Protein AF-A0A653ULP9-F1 (afdb_monomer_lite)

Secondary structure (DSSP, 8-state):
----PPPPHHHHHHHHHHHHHHHHHHHHHHSSSSGGGSS----------TT----S----EEEEE-TTSS-EEEEETTEEEETTS-EEEEEEEEEEETTSBSSSS-BHHHHHT--TT-EEEEEEEEEEES--TBTTBPEEEEEEEEETTEEEEEEEESSSPSSTT--GGGB---EEEE-

Structure (mmCIF, N/CA/C/O backbone):
data_AF-A0A653ULP9-F1
#
_entry.id   AF-A0A653ULP9-F1
#
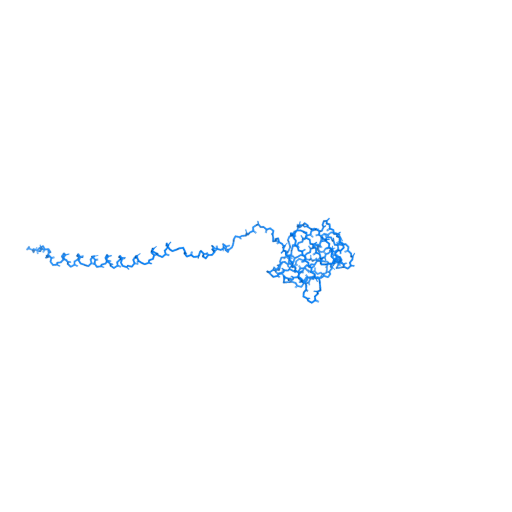loop_
_atom_site.group_PDB
_atom_site.id
_atom_site.type_symbol
_atom_site.label_atom_id
_atom_site.label_alt_id
_atom_site.label_comp_id
_atom_site.label_asym_id
_atom_site.label_entity_id
_atom_site.label_seq_id
_atom_site.pdbx_PDB_ins_code
_atom_site.Cartn_x
_atom_site.Cartn_y
_atom_site.Cartn_z
_atom_site.occupancy
_atom_site.B_iso_or_equiv
_atom_site.auth_seq_id
_atom_site.auth_comp_id
_atom_site.auth_asym_id
_atom_site.auth_atom_id
_atom_site.pdbx_PDB_model_num
ATOM 1 N N . MET A 1 1 ? -88.758 -21.251 -51.839 1.00 41.69 1 MET A N 1
ATOM 2 C CA . MET A 1 1 ? -88.409 -20.021 -51.097 1.00 41.69 1 MET A CA 1
ATOM 3 C C . MET A 1 1 ? -88.393 -20.390 -49.624 1.00 41.69 1 MET A C 1
ATOM 5 O O . MET A 1 1 ? -89.455 -20.632 -49.070 1.00 41.69 1 MET A O 1
ATOM 9 N N . SER A 1 2 ? -87.210 -20.593 -49.042 1.00 45.59 2 SER A N 1
ATOM 10 C CA . SER A 1 2 ? -87.073 -21.124 -47.677 1.00 45.59 2 SER A CA 1
ATOM 11 C C . SER A 1 2 ? -87.009 -19.993 -46.656 1.00 45.59 2 SER A C 1
ATOM 13 O O . SER A 1 2 ? -86.272 -19.029 -46.839 1.00 45.59 2 SER A O 1
ATOM 15 N N . ALA A 1 3 ? -87.810 -20.129 -45.602 1.00 46.94 3 ALA A N 1
ATOM 16 C CA . ALA A 1 3 ? -87.903 -19.217 -44.474 1.00 46.94 3 ALA A CA 1
ATOM 17 C C . ALA A 1 3 ? -86.695 -19.359 -43.532 1.00 46.94 3 ALA A C 1
ATOM 19 O O . ALA A 1 3 ? -86.334 -20.476 -43.163 1.00 46.94 3 ALA A O 1
ATOM 20 N N . THR A 1 4 ? -86.127 -18.239 -43.082 1.00 49.78 4 THR A N 1
ATOM 21 C CA . THR A 1 4 ? -85.216 -18.206 -41.928 1.00 49.78 4 THR A CA 1
ATOM 22 C C . THR A 1 4 ? -86.029 -17.783 -40.708 1.00 49.78 4 THR A C 1
ATOM 24 O O . THR A 1 4 ? -86.509 -16.654 -40.634 1.00 49.78 4 THR A O 1
ATOM 27 N N . ALA A 1 5 ? -86.247 -18.720 -39.785 1.00 55.47 5 ALA A N 1
ATOM 28 C CA . ALA A 1 5 ? -86.997 -18.509 -38.551 1.00 55.47 5 ALA A CA 1
ATOM 29 C C . ALA A 1 5 ? -86.279 -17.522 -37.602 1.00 55.47 5 ALA A C 1
ATOM 31 O O . ALA A 1 5 ? -85.046 -17.497 -37.578 1.00 55.47 5 ALA A O 1
ATOM 32 N N . PRO A 1 6 ? -87.013 -16.739 -36.787 1.00 56.94 6 PRO A N 1
ATOM 33 C CA . PRO A 1 6 ? -86.397 -15.908 -35.760 1.00 56.94 6 PRO A CA 1
ATOM 34 C C . PRO A 1 6 ? -85.758 -16.792 -34.671 1.00 56.94 6 PRO A C 1
ATOM 36 O O . PRO A 1 6 ? -86.314 -17.840 -34.323 1.00 56.94 6 PRO A O 1
ATOM 39 N N . PRO A 1 7 ? -84.597 -16.402 -34.116 1.00 53.19 7 PRO A N 1
ATOM 40 C CA . PRO A 1 7 ? -83.929 -17.183 -33.084 1.00 53.19 7 PRO A CA 1
ATOM 41 C C . PRO A 1 7 ? -84.808 -17.280 -31.831 1.00 53.19 7 PRO A C 1
ATOM 43 O O . PRO A 1 7 ? -85.327 -16.287 -31.324 1.00 53.19 7 PRO A O 1
ATOM 46 N N . SER A 1 8 ? -84.992 -18.505 -31.334 1.00 54.75 8 SER A N 1
ATOM 47 C CA . SER A 1 8 ? -85.816 -18.771 -30.152 1.00 54.75 8 SER A CA 1
ATOM 48 C C . SER A 1 8 ? -85.236 -18.104 -28.895 1.00 54.75 8 SER A C 1
ATOM 50 O O . SER A 1 8 ? -84.021 -18.099 -28.692 1.00 54.75 8 SER A O 1
ATOM 52 N N . LEU A 1 9 ? -86.108 -17.611 -28.006 1.00 51.56 9 LEU A N 1
ATOM 53 C CA . LEU A 1 9 ? -85.757 -16.939 -26.741 1.00 51.56 9 LEU A CA 1
ATOM 54 C C . LEU A 1 9 ? -84.773 -17.750 -25.867 1.00 51.56 9 LEU A C 1
ATOM 56 O O . LEU A 1 9 ? -83.949 -17.185 -25.153 1.00 51.56 9 LEU A O 1
ATOM 60 N N . LYS A 1 10 ? -84.806 -19.087 -25.975 1.00 50.78 10 LYS A N 1
ATOM 61 C CA . LYS A 1 10 ? -83.897 -20.009 -25.273 1.00 50.78 10 LYS A CA 1
ATOM 62 C C . LYS A 1 10 ? -82.426 -19.814 -25.664 1.00 50.78 10 LYS A C 1
ATOM 64 O O . LYS A 1 10 ? -81.545 -20.019 -24.836 1.00 50.78 10 LYS A O 1
ATOM 69 N N . TRP A 1 11 ? -82.163 -19.394 -26.901 1.00 50.62 11 TRP A N 1
ATOM 70 C CA . TRP A 1 11 ? -80.810 -19.169 -27.416 1.00 50.62 11 TRP A CA 1
ATOM 71 C C . TRP A 1 11 ? -80.186 -17.887 -26.846 1.00 50.62 11 TRP A C 1
ATOM 73 O O . TRP A 1 11 ? -79.008 -17.864 -26.507 1.00 50.62 11 TRP A O 1
ATOM 83 N N . ILE A 1 12 ? -80.998 -16.845 -26.653 1.00 52.88 12 ILE A N 1
ATOM 84 C CA . ILE A 1 12 ? -80.557 -15.558 -26.095 1.00 52.88 12 ILE A CA 1
ATOM 85 C C . ILE A 1 12 ? -80.228 -15.702 -24.602 1.00 52.88 12 ILE A C 1
ATOM 87 O O . ILE A 1 12 ? -79.219 -15.176 -24.136 1.00 52.88 12 ILE A O 1
ATOM 91 N N . VAL A 1 13 ? -81.024 -16.483 -23.863 1.00 53.41 13 VAL A N 1
ATOM 92 C CA . VAL A 1 13 ? -80.756 -16.786 -22.446 1.00 53.41 13 VAL A CA 1
ATOM 9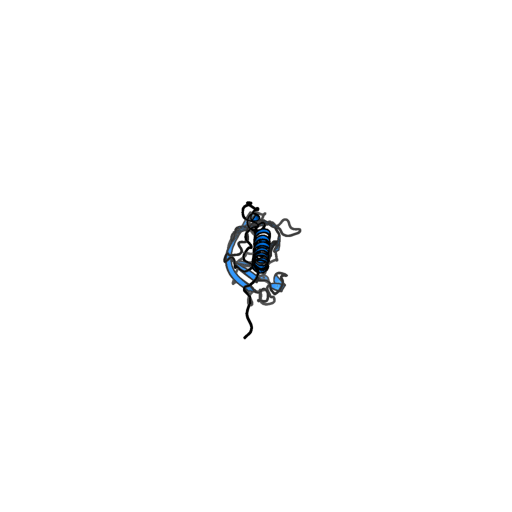3 C C . VAL A 1 13 ? -79.469 -17.606 -22.283 1.00 53.41 13 VAL A C 1
ATOM 95 O O . VAL A 1 13 ? -78.688 -17.330 -21.376 1.00 53.41 13 VAL A O 1
ATOM 98 N N . ALA A 1 14 ? -79.203 -18.563 -23.180 1.00 54.88 14 ALA A N 1
ATOM 99 C CA . ALA A 1 14 ? -77.990 -19.383 -23.134 1.00 54.88 14 ALA A CA 1
ATOM 100 C C . ALA A 1 14 ? -76.706 -18.571 -23.399 1.00 54.88 14 ALA A C 1
ATOM 102 O O . ALA A 1 14 ? -75.710 -18.750 -22.698 1.00 54.88 14 ALA A O 1
ATOM 103 N N . VAL A 1 15 ? -76.736 -17.639 -24.360 1.00 58.22 15 VAL A N 1
ATOM 104 C CA . VAL A 1 15 ? -75.598 -16.745 -24.644 1.00 58.22 15 VAL A CA 1
ATOM 105 C C . VAL A 1 15 ? -75.396 -15.726 -23.513 1.00 58.22 15 VAL A C 1
ATOM 107 O O . VAL A 1 15 ? -74.260 -15.472 -23.114 1.00 58.22 15 VAL A O 1
ATOM 110 N N . GLY A 1 16 ? -76.484 -15.202 -22.935 1.00 53.59 16 GLY A N 1
ATOM 111 C CA . GLY A 1 16 ? -76.427 -14.286 -21.791 1.00 53.59 16 GLY A CA 1
ATOM 112 C C . GLY A 1 16 ? -75.841 -14.925 -20.528 1.00 53.59 16 GLY A C 1
ATOM 113 O O . GLY A 1 16 ? -74.989 -14.319 -19.878 1.00 53.59 16 GLY A O 1
ATOM 114 N N . LEU A 1 17 ? -76.224 -16.170 -20.210 1.00 56.22 17 LEU A N 1
ATOM 115 C CA . LEU A 1 17 ? -75.660 -16.900 -19.067 1.00 56.22 17 LEU A CA 1
ATOM 116 C C . LEU A 1 17 ? -74.175 -17.235 -19.263 1.00 56.22 17 LEU A C 1
ATOM 118 O O . LEU A 1 17 ? -73.407 -17.147 -18.307 1.00 56.22 17 LEU A O 1
ATOM 122 N N . GLY A 1 18 ? -73.761 -17.583 -20.486 1.00 52.88 18 GLY A N 1
ATOM 123 C CA . GLY A 1 18 ? -72.356 -17.866 -20.796 1.00 52.88 18 GLY A CA 1
ATOM 124 C C . GLY A 1 18 ? -71.453 -16.641 -20.625 1.00 52.88 18 GLY A C 1
ATOM 125 O O . GLY A 1 18 ? -70.389 -16.738 -20.014 1.00 52.88 18 GLY A O 1
ATOM 126 N N . ALA A 1 19 ? -71.901 -15.473 -21.094 1.00 56.84 19 ALA A N 1
ATOM 127 C CA . ALA A 1 19 ? -71.162 -14.220 -20.943 1.00 56.84 19 ALA A CA 1
ATOM 128 C C . ALA A 1 19 ? -71.103 -13.744 -19.479 1.00 56.84 19 ALA A C 1
ATOM 130 O O . ALA A 1 19 ? -70.056 -13.286 -19.023 1.00 56.84 19 ALA A O 1
ATOM 131 N N . PHE A 1 20 ? -72.191 -13.904 -18.717 1.00 55.34 20 PHE A N 1
ATOM 132 C CA . PHE A 1 20 ? -72.232 -13.530 -17.300 1.00 55.34 20 PHE A CA 1
ATOM 133 C C . PHE A 1 20 ? -71.365 -14.451 -16.425 1.00 55.34 20 PHE A C 1
ATOM 135 O O . PHE A 1 20 ? -70.680 -13.976 -15.521 1.00 55.34 20 PHE A O 1
ATOM 142 N N . ALA A 1 21 ? -71.322 -15.754 -16.726 1.00 58.12 21 ALA A N 1
ATOM 143 C CA . ALA A 1 21 ? -70.448 -16.702 -16.036 1.00 58.12 21 ALA A CA 1
ATOM 144 C C . ALA A 1 21 ? -68.959 -16.399 -16.279 1.00 58.12 21 ALA A C 1
ATOM 146 O O . ALA A 1 21 ? -68.175 -16.430 -15.335 1.00 58.12 21 ALA A O 1
ATOM 147 N N . LEU A 1 22 ? -68.573 -16.037 -17.509 1.00 58.03 22 LEU A N 1
ATOM 148 C CA . LEU A 1 22 ? -67.207 -15.601 -17.833 1.00 58.03 22 LEU A CA 1
ATOM 149 C C . LEU A 1 22 ? -66.830 -14.280 -17.143 1.00 58.03 22 LEU A C 1
ATOM 151 O O . LEU A 1 22 ? -65.699 -14.138 -16.685 1.00 58.03 22 LEU A O 1
ATOM 155 N N . PHE A 1 23 ? -67.772 -13.341 -17.012 1.00 56.47 23 PHE A N 1
ATOM 156 C CA . PHE A 1 23 ? -67.539 -12.076 -16.308 1.00 56.47 23 PHE A CA 1
ATOM 157 C C . PHE A 1 23 ? -67.396 -12.270 -14.789 1.00 56.47 23 PHE A C 1
ATOM 159 O O . PHE A 1 23 ? -66.489 -11.704 -14.184 1.00 56.47 23 PHE A O 1
ATOM 166 N N . MET A 1 24 ? -68.219 -13.130 -14.175 1.00 55.78 24 MET A N 1
ATOM 167 C CA . MET A 1 24 ? -68.079 -13.493 -12.756 1.00 55.78 24 MET A CA 1
ATOM 168 C C . MET A 1 24 ? -66.795 -14.294 -12.488 1.00 55.78 24 MET A C 1
ATOM 170 O O . MET A 1 24 ? -66.176 -14.106 -11.442 1.00 55.78 24 MET A O 1
ATOM 174 N N . LEU A 1 25 ? -66.340 -15.124 -13.437 1.00 53.66 25 LEU A N 1
ATOM 175 C CA . LEU A 1 25 ? -65.034 -15.791 -13.348 1.00 53.66 25 LEU A CA 1
ATOM 176 C C . LEU A 1 25 ? -63.874 -14.784 -13.452 1.00 53.66 25 LEU A C 1
ATOM 178 O O . LEU A 1 25 ? -62.878 -14.927 -12.751 1.00 53.66 25 LEU A O 1
ATOM 182 N N . GLY A 1 26 ? -64.015 -13.747 -14.285 1.00 50.59 26 GLY A N 1
ATOM 183 C CA . GLY A 1 26 ? -63.063 -12.636 -14.370 1.00 50.59 26 GLY A CA 1
ATOM 184 C C . GLY A 1 26 ? -63.012 -11.798 -13.089 1.00 50.59 26 GLY A C 1
ATOM 185 O O . GLY A 1 26 ? -61.927 -11.454 -12.634 1.00 50.59 26 GLY A O 1
ATOM 186 N N . ALA A 1 27 ? -64.156 -11.531 -12.456 1.00 53.06 27 ALA A N 1
ATOM 187 C CA . ALA A 1 27 ? -64.218 -10.765 -11.209 1.00 53.06 27 ALA A CA 1
ATOM 188 C C . ALA A 1 27 ? -63.622 -11.528 -10.008 1.00 53.06 27 ALA A C 1
ATOM 190 O O . ALA A 1 27 ? -62.912 -10.940 -9.198 1.00 53.06 27 ALA A O 1
ATOM 191 N N . LEU A 1 28 ? -63.815 -12.850 -9.927 1.00 51.72 28 LEU A N 1
ATOM 192 C CA . LEU A 1 28 ? -63.277 -13.683 -8.837 1.00 51.72 28 LEU A CA 1
ATOM 193 C C . LEU A 1 28 ? -61.763 -13.952 -8.919 1.00 51.72 28 LEU A C 1
ATOM 195 O O . LEU A 1 28 ? -61.177 -14.398 -7.935 1.00 51.72 28 LEU A O 1
ATOM 199 N N . VAL A 1 29 ? -61.115 -13.673 -10.055 1.00 51.47 29 VAL A N 1
ATOM 200 C CA . VAL A 1 29 ? -59.657 -13.846 -10.229 1.00 51.47 29 VAL A CA 1
ATOM 201 C C . VAL A 1 29 ? -58.897 -12.514 -10.111 1.00 51.47 29 VAL A C 1
ATOM 203 O O . VAL A 1 29 ? -57.682 -12.517 -9.923 1.00 51.47 29 VAL A O 1
ATOM 206 N N . VAL A 1 30 ? -59.592 -11.370 -10.148 1.00 50.69 30 VAL A N 1
ATOM 207 C CA . VAL A 1 30 ? -58.965 -10.032 -10.114 1.00 50.69 30 VAL A CA 1
ATOM 208 C C . VAL A 1 30 ? -58.841 -9.450 -8.691 1.00 50.69 30 VAL A C 1
ATOM 210 O O . VAL A 1 30 ? -58.040 -8.542 -8.478 1.00 50.69 30 VAL A O 1
ATOM 213 N N . GLU A 1 31 ? -59.507 -10.017 -7.678 1.00 47.06 31 GLU A N 1
ATOM 214 C CA . GLU A 1 31 ? -59.479 -9.489 -6.299 1.00 47.06 31 GLU A CA 1
ATOM 215 C C . GLU A 1 31 ? -58.993 -10.484 -5.223 1.00 47.06 31 GLU A C 1
ATOM 217 O O . GLU A 1 31 ? -59.655 -10.706 -4.211 1.00 47.06 31 GLU A O 1
ATOM 222 N N . PRO A 1 32 ? -57.774 -11.033 -5.366 1.00 45.97 32 PRO A N 1
ATOM 223 C CA . PRO A 1 32 ? -56.916 -11.138 -4.182 1.00 45.97 32 PRO A CA 1
ATOM 224 C C . PRO A 1 32 ? -55.541 -10.480 -4.361 1.00 45.97 32 PRO A C 1
ATOM 226 O O . PRO A 1 32 ? -54.725 -10.520 -3.443 1.00 45.97 32 PRO A O 1
ATOM 229 N N . VAL A 1 33 ? -55.259 -9.852 -5.511 1.00 48.09 33 VAL A N 1
ATOM 230 C CA . VAL A 1 33 ? -53.928 -9.271 -5.783 1.00 48.09 33 VAL A CA 1
ATOM 231 C C . VAL A 1 33 ? -53.838 -7.780 -5.436 1.00 48.09 33 VAL A C 1
ATOM 233 O O . VAL A 1 33 ? -52.764 -7.320 -5.060 1.00 48.09 33 VAL A O 1
ATOM 236 N N . VAL A 1 34 ? -54.939 -7.021 -5.465 1.00 48.03 34 VAL A N 1
ATOM 237 C CA . VAL A 1 34 ? -54.879 -5.565 -5.206 1.00 48.03 34 VAL A CA 1
ATOM 238 C C . VAL A 1 34 ? -54.955 -5.222 -3.711 1.00 48.03 34 VAL A C 1
ATOM 240 O O . VAL A 1 34 ? -54.276 -4.304 -3.262 1.00 48.03 34 VAL A O 1
ATOM 243 N N . HIS A 1 35 ? -55.676 -5.999 -2.893 1.00 37.84 35 HIS A N 1
ATOM 244 C CA . HIS A 1 35 ? -55.755 -5.731 -1.447 1.00 37.84 35 HIS A CA 1
ATOM 245 C C . HIS A 1 35 ? -54.523 -6.166 -0.637 1.00 37.84 35 HIS A C 1
ATOM 247 O O . HIS A 1 35 ? -54.416 -5.797 0.527 1.00 37.84 35 HIS A O 1
ATOM 253 N N . ARG A 1 36 ? -53.550 -6.859 -1.247 1.00 46.84 36 ARG A N 1
ATOM 254 C CA . ARG A 1 36 ? -52.241 -7.132 -0.623 1.00 46.84 36 ARG A CA 1
ATOM 255 C C . ARG A 1 36 ? -51.196 -6.031 -0.836 1.00 46.84 36 ARG A C 1
ATOM 257 O O . ARG A 1 36 ? -50.083 -6.163 -0.346 1.00 46.84 36 ARG A O 1
ATOM 264 N N . LEU A 1 37 ? -51.537 -4.955 -1.549 1.00 46.47 37 LEU A N 1
ATOM 265 C CA . LEU A 1 37 ? -50.652 -3.799 -1.752 1.00 46.47 37 LEU A CA 1
ATOM 266 C C . LEU A 1 37 ? -50.883 -2.670 -0.730 1.00 46.47 37 LEU A C 1
ATOM 268 O O . LEU A 1 37 ? -50.239 -1.631 -0.824 1.00 46.47 37 LEU A O 1
ATOM 272 N N . ILE A 1 38 ? -51.802 -2.851 0.229 1.00 51.59 38 ILE A N 1
ATOM 273 C CA . ILE A 1 38 ? -52.122 -1.860 1.277 1.00 51.59 38 ILE A CA 1
ATOM 274 C C . ILE A 1 38 ? -52.062 -2.520 2.669 1.00 51.59 38 ILE A C 1
ATOM 276 O O . ILE A 1 38 ? -52.819 -2.204 3.579 1.00 51.59 38 ILE A O 1
ATOM 280 N N . GLU A 1 39 ? -51.143 -3.462 2.851 1.00 46.53 39 GLU A N 1
ATOM 281 C CA . GLU A 1 39 ? -50.510 -3.657 4.155 1.00 46.53 39 GLU A CA 1
ATOM 282 C C . GLU A 1 39 ? -49.137 -2.981 4.063 1.00 46.53 39 GLU A C 1
ATOM 284 O O . GLU A 1 39 ? -48.489 -3.108 3.019 1.00 46.53 39 GLU A O 1
ATOM 289 N N . PRO A 1 40 ? -48.667 -2.252 5.092 1.00 52.75 40 PRO A N 1
ATOM 290 C CA . PRO A 1 40 ? -47.274 -1.844 5.167 1.00 52.75 40 PRO A CA 1
ATOM 291 C C . PRO A 1 40 ? -46.459 -3.112 5.424 1.00 52.75 40 PRO A C 1
ATOM 293 O O . PRO A 1 40 ? -46.120 -3.444 6.557 1.00 52.75 40 PRO A O 1
ATOM 296 N N . ALA A 1 41 ? -46.221 -3.876 4.360 1.00 47.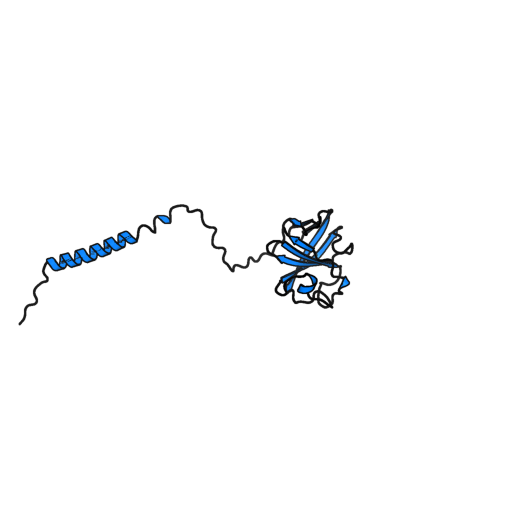06 41 ALA A N 1
ATOM 297 C CA . ALA A 1 41 ? -45.152 -4.844 4.341 1.00 47.06 41 ALA A CA 1
ATOM 298 C C . ALA A 1 41 ? -43.878 -4.045 4.604 1.00 47.06 41 ALA A C 1
ATOM 300 O O . ALA A 1 41 ? -43.619 -3.077 3.889 1.00 47.06 41 ALA A O 1
ATOM 301 N N . ASP A 1 42 ? -43.148 -4.418 5.656 1.00 55.25 42 ASP A N 1
ATOM 302 C CA . ASP A 1 42 ? -41.756 -4.028 5.858 1.00 55.25 42 ASP A CA 1
ATOM 303 C C . ASP A 1 42 ? -41.076 -3.980 4.493 1.00 55.25 42 ASP A C 1
ATOM 305 O O . ASP A 1 42 ? -40.913 -5.028 3.861 1.00 55.25 42 ASP A O 1
ATOM 309 N N . ASP A 1 43 ? -40.766 -2.772 4.012 1.00 48.22 43 ASP A N 1
ATOM 310 C CA . ASP A 1 43 ? -40.122 -2.585 2.719 1.00 48.22 43 ASP A CA 1
ATOM 311 C C . ASP A 1 43 ? -38.883 -3.490 2.708 1.00 48.22 43 ASP A C 1
ATOM 313 O O . ASP A 1 43 ? -37.945 -3.252 3.484 1.00 48.22 43 ASP A O 1
ATOM 317 N N . PRO A 1 44 ? -38.814 -4.538 1.862 1.00 55.09 44 PRO A N 1
ATOM 318 C CA . PRO A 1 44 ? -37.529 -5.142 1.603 1.00 55.09 44 PRO A CA 1
ATOM 319 C C . PRO A 1 44 ? -36.704 -4.023 0.982 1.00 55.09 44 PRO A C 1
ATOM 321 O O . PRO A 1 44 ? -37.102 -3.454 -0.037 1.00 55.09 44 PRO A O 1
ATOM 324 N N . ALA A 1 45 ? -35.604 -3.668 1.655 1.00 60.56 45 ALA A N 1
ATOM 325 C CA . ALA A 1 45 ? -34.713 -2.590 1.250 1.00 60.56 45 ALA A CA 1
ATOM 326 C C . ALA A 1 45 ? -34.595 -2.557 -0.283 1.00 60.56 45 ALA A C 1
ATOM 328 O O . ALA A 1 45 ? -34.382 -3.623 -0.879 1.00 60.56 45 ALA A O 1
ATOM 329 N N . PRO A 1 46 ? -34.763 -1.381 -0.919 1.00 59.41 46 PRO A N 1
ATOM 330 C CA . PRO A 1 46 ? -34.873 -1.282 -2.367 1.00 59.41 46 PRO A CA 1
ATOM 331 C C . PRO A 1 46 ? -33.741 -2.079 -3.016 1.00 59.41 46 PRO A C 1
ATOM 333 O O . PRO A 1 46 ? -32.608 -1.999 -2.520 1.00 59.41 46 PRO A O 1
ATOM 336 N N . PRO A 1 47 ? -34.009 -2.860 -4.082 1.00 51.44 47 PRO A N 1
ATOM 337 C CA . PRO A 1 47 ? -32.971 -3.614 -4.760 1.00 51.44 47 PRO A CA 1
ATOM 338 C C . PRO A 1 47 ? -31.879 -2.622 -5.139 1.00 51.44 47 PRO A C 1
ATOM 340 O O . PRO A 1 47 ? -32.083 -1.751 -5.988 1.00 51.44 47 PRO A O 1
ATOM 343 N N . ARG A 1 48 ? -30.736 -2.705 -4.440 1.00 56.78 48 ARG A N 1
ATOM 344 C CA . ARG A 1 48 ? -29.578 -1.879 -4.764 1.00 56.78 48 ARG A CA 1
ATOM 345 C C . ARG A 1 48 ? -29.318 -2.137 -6.240 1.00 56.78 48 ARG A C 1
ATOM 347 O O . ARG A 1 48 ? -29.165 -3.308 -6.594 1.00 56.78 48 ARG A O 1
ATOM 354 N N . PRO A 1 49 ? -29.305 -1.112 -7.103 1.00 51.66 49 PRO A N 1
ATOM 355 C CA . PRO A 1 49 ? -28.973 -1.313 -8.499 1.00 51.66 49 PRO A CA 1
ATOM 356 C C . PRO A 1 49 ? -27.616 -2.013 -8.555 1.00 51.66 49 PRO A C 1
ATOM 358 O O . PRO A 1 49 ? -26.587 -1.420 -8.227 1.00 51.66 49 PRO A O 1
ATOM 361 N N . SER A 1 50 ? -27.615 -3.293 -8.926 1.00 56.25 50 SER A N 1
ATOM 362 C CA . SER A 1 50 ? -26.406 -4.031 -9.257 1.00 56.25 50 SER A CA 1
ATOM 363 C C . SER A 1 50 ? -25.838 -3.368 -10.505 1.00 56.25 50 SER A C 1
ATOM 365 O O . SER A 1 50 ? -26.287 -3.643 -11.616 1.00 56.25 50 SER A O 1
ATOM 367 N N . GLY A 1 51 ? -24.935 -2.410 -10.307 1.00 55.16 51 GLY A N 1
ATOM 368 C CA . GLY A 1 51 ? -24.347 -1.631 -11.393 1.00 55.16 51 GLY A CA 1
ATOM 369 C C . GLY A 1 51 ? -24.413 -0.114 -11.243 1.00 55.16 51 GLY A C 1
ATOM 370 O O . GLY A 1 51 ? -23.933 0.575 -12.139 1.00 55.16 51 GLY A O 1
ATOM 371 N N . ARG A 1 52 ? -24.925 0.446 -10.137 1.00 37.56 52 ARG A N 1
ATOM 372 C CA . ARG A 1 52 ? -24.594 1.845 -9.832 1.00 37.56 52 ARG A CA 1
ATOM 373 C C . ARG A 1 52 ? -23.210 1.853 -9.197 1.00 37.56 52 ARG A C 1
ATOM 375 O O . ARG A 1 52 ? -23.054 1.446 -8.052 1.00 37.56 52 ARG A O 1
ATOM 382 N N . VAL A 1 53 ? -22.210 2.267 -9.972 1.00 42.03 53 VAL A N 1
ATOM 383 C CA . VAL A 1 53 ? -20.915 2.671 -9.424 1.00 42.03 53 VAL A CA 1
ATOM 384 C C . VAL A 1 53 ? -21.225 3.776 -8.419 1.00 42.03 53 VAL A C 1
ATOM 386 O O . VAL A 1 53 ? -21.648 4.866 -8.809 1.00 42.03 53 VAL A O 1
ATOM 389 N N . GLU A 1 54 ? -21.101 3.481 -7.127 1.00 35.81 54 GLU A N 1
ATOM 390 C CA . GLU A 1 54 ? -20.912 4.540 -6.147 1.00 35.81 54 GLU A CA 1
ATOM 391 C C . GLU A 1 54 ? -19.602 5.214 -6.539 1.00 35.81 54 GLU A C 1
ATOM 393 O O . GLU A 1 54 ? -18.519 4.669 -6.348 1.00 35.81 54 GLU A O 1
ATOM 398 N N . VAL A 1 55 ? -19.709 6.371 -7.193 1.00 41.34 55 VAL A N 1
ATOM 399 C CA . VAL A 1 55 ? -18.580 7.282 -7.337 1.00 41.34 55 VAL A CA 1
ATOM 400 C C . VAL A 1 55 ? -18.391 7.909 -5.965 1.00 41.34 55 VAL A C 1
ATOM 402 O O . VAL A 1 55 ? -18.923 8.969 -5.648 1.00 41.34 55 VAL A O 1
ATOM 405 N N . GLY A 1 56 ? -17.698 7.161 -5.129 1.00 41.09 56 GLY A N 1
ATOM 406 C CA . GLY A 1 56 ? -17.106 7.583 -3.883 1.00 41.09 56 GLY A CA 1
ATOM 407 C C . GLY A 1 56 ? -15.811 6.805 -3.784 1.00 41.09 56 GLY A C 1
ATOM 408 O O . GLY A 1 56 ? -15.788 5.607 -4.078 1.00 41.09 56 GLY A O 1
ATOM 409 N N . ASP A 1 57 ? -14.726 7.488 -3.432 1.00 46.94 57 ASP A N 1
ATOM 410 C CA . ASP A 1 57 ? -13.495 6.814 -3.037 1.00 46.94 57 ASP A CA 1
ATOM 411 C C . ASP A 1 57 ? -13.881 5.698 -2.063 1.00 46.94 57 ASP A C 1
ATOM 413 O O . ASP A 1 57 ? -14.720 5.922 -1.188 1.00 46.94 57 ASP A O 1
ATOM 417 N N . ALA A 1 58 ? -13.349 4.485 -2.220 1.00 54.66 58 ALA A N 1
ATOM 418 C CA . ALA A 1 58 ? -13.541 3.457 -1.208 1.00 54.66 58 ALA A CA 1
ATOM 419 C C . ALA A 1 58 ? -12.887 3.979 0.077 1.00 54.66 58 ALA A C 1
ATOM 421 O O . ALA A 1 58 ? -11.683 3.837 0.280 1.00 54.66 58 ALA A O 1
ATOM 422 N N . VAL A 1 59 ? -13.662 4.678 0.910 1.00 63.00 59 VAL A N 1
ATOM 423 C CA . VAL A 1 59 ? -13.141 5.327 2.104 1.00 63.00 59 VAL A CA 1
ATOM 424 C C . VAL A 1 59 ? -12.877 4.213 3.098 1.00 63.00 59 VAL A C 1
ATOM 426 O O . VAL A 1 59 ? -13.783 3.736 3.785 1.00 63.00 59 VAL A O 1
ATOM 429 N N . LEU A 1 60 ? -11.624 3.762 3.147 1.00 80.12 60 LEU A N 1
ATOM 430 C CA . LEU A 1 60 ? -11.159 2.918 4.231 1.00 80.12 60 LEU A CA 1
ATOM 431 C C . LEU A 1 60 ? -11.415 3.678 5.532 1.00 80.12 60 LEU A C 1
ATOM 433 O O . LEU A 1 60 ? -10.908 4.774 5.761 1.00 80.12 60 LEU A O 1
ATOM 437 N N . ALA A 1 61 ? -12.274 3.102 6.358 1.00 86.62 61 ALA A N 1
ATOM 438 C CA . ALA A 1 61 ? -12.612 3.626 7.663 1.00 86.62 61 ALA A CA 1
ATOM 439 C C . ALA A 1 61 ? -12.781 2.461 8.633 1.00 86.62 61 ALA A C 1
ATOM 441 O O . ALA A 1 61 ? -13.267 1.386 8.255 1.00 86.62 61 ALA A O 1
ATOM 442 N N . GLY A 1 62 ? -12.362 2.673 9.875 1.00 89.75 62 GLY A N 1
ATOM 443 C CA . GLY A 1 62 ? -12.496 1.704 10.956 1.00 89.75 62 GLY A CA 1
ATOM 444 C C . GLY A 1 62 ? -11.165 1.167 11.471 1.00 89.75 62 GLY A C 1
ATOM 445 O O . GLY A 1 62 ? -10.086 1.643 11.118 1.00 89.75 62 GLY A O 1
ATOM 446 N N . ARG A 1 63 ? -11.279 0.178 12.352 1.00 91.50 63 ARG A N 1
ATOM 447 C CA . ARG A 1 63 ? -10.168 -0.476 13.037 1.00 91.50 63 ARG A CA 1
ATOM 448 C C . ARG A 1 63 ? -9.862 -1.799 12.345 1.00 91.50 63 ARG A C 1
ATOM 450 O O . ARG A 1 63 ? -10.787 -2.555 12.074 1.00 91.50 63 ARG A O 1
ATOM 457 N N . TYR A 1 64 ? -8.588 -2.062 12.083 1.00 93.00 64 TYR A N 1
ATOM 458 C CA . TYR A 1 64 ? -8.115 -3.270 11.416 1.00 93.00 64 TYR A CA 1
ATOM 459 C C . TYR A 1 64 ? -6.882 -3.817 12.130 1.00 93.00 64 TYR A C 1
ATOM 461 O O . TYR A 1 64 ? -6.004 -3.054 12.532 1.00 93.00 64 TYR A O 1
ATOM 469 N N . ALA A 1 65 ? -6.793 -5.129 12.280 1.00 92.19 65 ALA A N 1
ATOM 470 C CA . ALA A 1 65 ? -5.691 -5.807 12.946 1.00 92.19 65 ALA A CA 1
ATOM 471 C C . ALA A 1 65 ? -5.022 -6.812 12.008 1.00 92.19 65 ALA A C 1
ATOM 473 O O . ALA A 1 65 ? -5.649 -7.352 11.097 1.00 92.19 65 ALA A O 1
ATOM 474 N N . THR A 1 66 ? -3.742 -7.076 12.252 1.00 90.31 66 THR A N 1
ATOM 475 C CA . THR A 1 66 ? -3.026 -8.163 11.582 1.00 90.31 66 THR A CA 1
ATOM 476 C C . THR A 1 66 ? -3.144 -9.439 12.406 1.00 90.31 66 THR A C 1
ATOM 478 O O . THR A 1 66 ? -2.894 -9.435 13.614 1.00 90.31 66 THR A O 1
ATOM 481 N N . ALA A 1 67 ? -3.497 -10.550 11.757 1.00 86.12 67 ALA A N 1
ATOM 482 C CA . ALA A 1 67 ? -3.621 -11.844 12.418 1.00 86.12 67 ALA A CA 1
ATOM 483 C C . ALA A 1 67 ? -2.309 -12.244 13.120 1.00 86.12 67 ALA A C 1
ATOM 485 O O . ALA A 1 67 ? -1.230 -12.181 12.534 1.00 86.12 67 ALA A O 1
ATOM 486 N N . GLY A 1 68 ? -2.398 -12.648 14.392 1.00 80.94 68 GLY A N 1
ATOM 487 C CA . GLY A 1 68 ? -1.232 -13.065 15.181 1.00 80.94 68 GLY A CA 1
ATOM 488 C C . GLY A 1 68 ? -0.285 -11.931 15.601 1.00 80.94 68 GLY A C 1
ATOM 489 O O . GLY A 1 68 ? 0.782 -12.213 16.141 1.00 80.94 68 GLY A O 1
ATOM 490 N N . SER A 1 69 ? -0.658 -10.665 15.387 1.00 82.88 69 SER A N 1
ATOM 491 C CA . SER A 1 69 ? 0.110 -9.485 15.793 1.00 82.88 69 SER A CA 1
ATOM 492 C C . SER A 1 69 ? -0.692 -8.605 16.752 1.00 82.88 69 SER A C 1
ATOM 494 O O . SER A 1 69 ? -1.920 -8.582 16.727 1.00 82.88 69 SER A O 1
ATOM 496 N N . THR A 1 70 ? 0.004 -7.840 17.595 1.00 84.69 70 THR A N 1
ATOM 497 C CA . THR A 1 70 ? -0.604 -6.764 18.396 1.00 84.69 70 THR A CA 1
ATOM 498 C C . THR A 1 70 ? -0.747 -5.460 17.607 1.00 84.69 70 THR A C 1
ATOM 500 O O . THR A 1 70 ? -1.274 -4.477 18.132 1.00 84.69 70 THR A O 1
ATOM 503 N N . LEU A 1 71 ? -0.285 -5.433 16.350 1.00 88.50 71 LEU A N 1
ATOM 504 C CA . LEU A 1 71 ? -0.428 -4.288 15.465 1.00 88.50 71 LEU A CA 1
ATOM 505 C C . LEU A 1 71 ? -1.900 -4.072 15.119 1.00 88.50 71 LEU A C 1
ATOM 507 O O . LEU A 1 71 ? -2.542 -4.908 14.481 1.00 88.50 71 LEU A O 1
ATOM 511 N N . VAL A 1 72 ? -2.399 -2.902 15.503 1.00 91.88 72 VAL A N 1
ATOM 512 C CA . VAL A 1 72 ? -3.729 -2.440 15.132 1.00 91.88 72 VAL A CA 1
ATOM 513 C C . VAL A 1 72 ? -3.620 -1.092 14.449 1.00 91.88 72 VAL A C 1
ATOM 515 O O . VAL A 1 72 ? -2.926 -0.200 14.938 1.00 91.88 72 VAL A O 1
ATOM 518 N N . VAL A 1 73 ? -4.322 -0.970 13.331 1.00 92.94 73 VAL A N 1
ATOM 519 C CA . VAL A 1 73 ? -4.375 0.201 12.470 1.00 92.94 73 VAL A CA 1
ATOM 520 C C . VAL A 1 73 ? -5.797 0.749 12.495 1.00 92.94 73 VAL A C 1
ATOM 522 O O . VAL A 1 73 ? -6.757 0.045 12.193 1.00 92.94 73 VAL A O 1
ATOM 525 N N . GLN A 1 74 ? -5.943 2.011 12.866 1.00 94.38 74 GLN A N 1
ATOM 526 C CA . GLN A 1 74 ? -7.182 2.759 12.731 1.00 94.38 74 GLN A CA 1
ATOM 527 C C . GLN A 1 74 ? -7.065 3.649 11.496 1.00 94.38 74 GLN A C 1
ATOM 529 O O . GLN A 1 74 ? -6.091 4.385 11.358 1.00 94.38 74 GLN A O 1
ATOM 534 N N . ILE A 1 75 ? -8.051 3.584 10.605 1.00 92.31 75 ILE A N 1
ATOM 535 C CA . ILE A 1 75 ? -8.109 4.422 9.407 1.00 92.31 75 ILE A CA 1
ATOM 536 C C . ILE A 1 75 ? -9.344 5.311 9.464 1.00 92.31 75 ILE A C 1
ATOM 538 O O . ILE A 1 75 ? -10.435 4.871 9.842 1.00 92.31 75 ILE A O 1
ATOM 542 N N . GLU A 1 76 ? -9.153 6.561 9.063 1.00 90.94 76 GLU A N 1
ATOM 543 C CA . GLU A 1 76 ? -10.203 7.538 8.814 1.00 90.94 76 GLU A CA 1
ATOM 544 C C . GLU A 1 76 ? -9.884 8.277 7.506 1.00 90.94 76 GLU A C 1
ATOM 546 O O . GLU A 1 76 ? -9.203 9.307 7.477 1.00 90.94 76 GLU A O 1
ATOM 551 N N . GLY A 1 77 ? -10.312 7.686 6.386 1.00 87.88 77 GLY A N 1
ATOM 552 C CA . GLY A 1 77 ? -10.018 8.194 5.051 1.00 87.88 77 GLY A CA 1
ATOM 553 C C . GLY A 1 77 ? -8.516 8.220 4.770 1.00 87.88 77 GLY A C 1
ATOM 554 O O . GLY A 1 77 ? -7.894 7.179 4.586 1.00 87.88 77 GLY A O 1
ATOM 555 N N . GLY A 1 78 ? -7.931 9.417 4.699 1.00 90.12 78 GLY A N 1
ATOM 556 C CA . GLY A 1 78 ? -6.492 9.585 4.478 1.00 90.12 78 GLY A CA 1
ATOM 557 C C . GLY A 1 78 ? -5.629 9.531 5.730 1.00 90.12 78 GLY A C 1
ATOM 558 O O . GLY A 1 78 ? -4.405 9.461 5.599 1.00 90.12 78 GLY A O 1
ATOM 559 N N . ALA A 1 79 ? -6.233 9.563 6.916 1.00 93.50 79 ALA A N 1
ATOM 560 C CA . ALA A 1 79 ? -5.518 9.445 8.175 1.00 93.50 79 ALA A CA 1
ATOM 561 C C . ALA A 1 79 ? -5.417 7.978 8.606 1.00 93.50 79 ALA A C 1
ATOM 563 O O . ALA A 1 79 ? -6.385 7.221 8.530 1.00 93.50 79 ALA A O 1
ATOM 564 N N . LEU A 1 80 ? -4.241 7.606 9.091 1.00 94.12 80 LEU A N 1
ATOM 565 C CA . LEU A 1 80 ? -3.926 6.308 9.659 1.00 94.12 80 LEU A CA 1
ATOM 566 C C . LEU A 1 80 ? -3.277 6.527 11.024 1.00 94.12 80 LEU A C 1
ATOM 568 O O . LEU A 1 80 ? -2.362 7.339 11.153 1.00 94.12 80 LEU A O 1
ATOM 572 N N . SER A 1 81 ? -3.713 5.790 12.037 1.00 93.75 81 SER A N 1
ATOM 573 C CA . SER A 1 81 ? -3.032 5.716 13.328 1.00 93.75 81 SER A CA 1
ATOM 574 C C . SER A 1 81 ? -2.785 4.271 13.736 1.00 93.75 81 SER A C 1
ATOM 576 O O . SER A 1 81 ? -3.556 3.364 13.424 1.00 93.75 81 SER A O 1
ATOM 578 N N . ILE A 1 82 ? -1.662 4.046 14.404 1.00 91.44 82 ILE A N 1
ATOM 579 C CA . ILE A 1 82 ? -1.203 2.738 14.854 1.00 91.44 82 ILE A CA 1
ATOM 580 C C . ILE A 1 82 ? -1.343 2.678 16.373 1.00 91.44 82 ILE A C 1
ATOM 582 O O . ILE A 1 82 ? -1.136 3.670 17.070 1.00 91.44 82 ILE A O 1
ATOM 586 N N . GLY A 1 83 ? -1.678 1.505 16.913 1.00 82.00 83 GLY A N 1
ATOM 587 C CA . GLY A 1 83 ? -1.903 1.304 18.350 1.00 82.00 83 GLY A CA 1
ATOM 588 C C . GLY A 1 83 ? -0.736 1.684 19.279 1.00 82.00 83 GLY A C 1
ATOM 589 O O . GLY A 1 83 ? -0.947 1.787 20.481 1.00 82.00 83 GLY A O 1
ATOM 590 N N . ASN A 1 84 ? 0.470 1.914 18.751 1.00 79.62 84 ASN A N 1
ATOM 591 C CA . ASN A 1 84 ? 1.639 2.402 19.492 1.00 79.62 84 ASN A CA 1
ATOM 592 C C . ASN A 1 84 ? 1.773 3.941 19.510 1.00 79.62 84 ASN A C 1
ATOM 594 O O . ASN A 1 84 ? 2.775 4.445 20.011 1.00 79.62 84 ASN A O 1
ATOM 598 N N . GLY A 1 85 ? 0.801 4.673 18.958 1.00 83.56 85 GLY A N 1
ATOM 599 C CA . GLY A 1 85 ? 0.790 6.136 18.892 1.00 83.56 85 GLY A CA 1
ATOM 600 C C . GLY A 1 85 ? 1.296 6.729 17.574 1.00 83.56 85 GLY A C 1
ATOM 601 O O . GLY A 1 85 ? 1.146 7.931 17.380 1.00 83.56 85 GLY A O 1
ATOM 602 N N . GLY A 1 86 ? 1.841 5.923 16.656 1.00 92.00 86 GLY A N 1
ATOM 603 C CA . GLY A 1 86 ? 2.284 6.417 15.352 1.00 92.00 86 GLY A CA 1
ATOM 604 C C . GLY A 1 86 ? 1.113 6.876 14.477 1.00 92.00 86 GLY A C 1
ATOM 605 O O . GLY A 1 86 ? 0.061 6.234 14.462 1.00 92.00 86 GLY A O 1
ATOM 606 N N . THR A 1 87 ? 1.284 7.963 13.728 1.00 95.00 87 THR A N 1
ATOM 607 C CA . THR A 1 87 ? 0.261 8.511 12.829 1.00 95.00 87 THR A CA 1
ATOM 608 C C . THR A 1 87 ? 0.810 8.812 11.442 1.00 95.00 87 THR A C 1
ATOM 610 O O . THR A 1 87 ? 2.000 9.053 11.248 1.00 95.00 87 THR A O 1
ATOM 613 N N . LEU A 1 88 ? -0.066 8.775 10.445 1.00 95.69 88 LEU A N 1
ATOM 614 C CA . LEU A 1 88 ? 0.262 9.056 9.058 1.00 95.69 88 LEU A CA 1
ATOM 615 C C . LEU A 1 88 ? -0.934 9.693 8.359 1.00 95.69 88 LEU A C 1
ATOM 617 O O . LEU A 1 88 ? -2.078 9.292 8.565 1.00 95.69 88 LEU A O 1
ATOM 621 N N . LYS A 1 89 ? -0.669 10.677 7.502 1.00 96.56 89 LYS A N 1
ATOM 622 C CA . LYS A 1 89 ? -1.647 11.254 6.575 1.00 96.56 89 LYS A CA 1
ATOM 623 C C . LYS A 1 89 ? -1.238 10.959 5.145 1.00 96.56 89 LYS A C 1
ATOM 625 O O . LYS A 1 89 ? -0.059 11.013 4.797 1.00 96.56 89 LYS A O 1
ATOM 630 N N . SER A 1 90 ? -2.224 10.645 4.318 1.00 96.19 90 SER A N 1
ATOM 631 C CA . SER A 1 90 ? -2.014 10.296 2.923 1.00 96.19 90 SER A CA 1
ATOM 632 C C . SER A 1 90 ? -3.118 10.803 2.010 1.00 96.19 90 SER A C 1
ATOM 634 O O . SER A 1 90 ? -4.291 10.859 2.387 1.00 96.19 90 SER A O 1
ATOM 636 N N . GLU A 1 91 ? -2.740 11.090 0.773 1.00 95.44 91 GLU A N 1
ATOM 637 C CA . GLU A 1 91 ? -3.630 11.541 -0.293 1.00 95.44 91 GLU A CA 1
ATOM 638 C C . GLU A 1 91 ? -3.649 10.520 -1.440 1.00 95.44 91 GLU A C 1
ATOM 640 O O . GLU A 1 91 ? -2.612 9.905 -1.722 1.00 95.44 91 GLU A O 1
ATOM 645 N N . PRO A 1 92 ? -4.796 10.320 -2.116 1.00 94.44 92 PRO A N 1
ATOM 646 C CA . PRO A 1 92 ? -4.862 9.480 -3.308 1.00 94.44 92 PRO A CA 1
ATOM 647 C C . PRO A 1 92 ? -3.880 9.951 -4.388 1.00 94.44 92 PRO A C 1
ATOM 649 O O . PRO A 1 92 ? -3.720 11.150 -4.612 1.00 94.44 92 PRO A O 1
ATOM 652 N N . HIS A 1 93 ? -3.232 9.012 -5.080 1.00 95.81 93 HIS A N 1
ATOM 653 C CA . HIS A 1 93 ? -2.352 9.318 -6.215 1.00 95.81 93 HIS A CA 1
ATOM 654 C C . HIS A 1 93 ? -2.848 8.678 -7.509 1.00 95.81 93 HIS A C 1
ATOM 656 O O . HIS A 1 93 ? -3.066 9.374 -8.497 1.00 95.81 93 HIS A O 1
ATOM 662 N N . ARG A 1 94 ? -3.026 7.351 -7.526 1.00 95.88 94 ARG A N 1
ATOM 663 C CA . ARG A 1 94 ? -3.565 6.621 -8.687 1.00 95.88 94 ARG A CA 1
ATOM 664 C C . ARG A 1 94 ? -4.025 5.215 -8.317 1.00 95.88 94 ARG A C 1
ATOM 666 O O . ARG A 1 94 ? -3.576 4.662 -7.318 1.00 95.88 94 ARG A O 1
ATOM 673 N N . LEU A 1 95 ? -4.812 4.608 -9.199 1.00 96.12 95 LEU A N 1
ATOM 674 C CA . LEU A 1 95 ? -5.123 3.180 -9.184 1.00 96.12 95 LEU A CA 1
ATOM 675 C C . LEU A 1 95 ? -4.303 2.464 -10.263 1.00 96.12 95 LEU A C 1
ATOM 677 O O . LEU A 1 95 ? -4.181 2.968 -11.381 1.00 96.12 95 LEU A O 1
ATOM 681 N N . VAL A 1 96 ? -3.748 1.299 -9.942 1.00 96.81 96 VAL A N 1
ATOM 682 C CA . VAL A 1 96 ? -3.021 0.438 -10.889 1.00 96.81 96 VAL A CA 1
ATOM 683 C C . VAL A 1 96 ? -3.478 -1.017 -10.753 1.00 96.81 96 VAL A C 1
ATOM 685 O O . VAL A 1 96 ? -3.858 -1.426 -9.659 1.00 96.81 96 VAL A O 1
ATOM 688 N N . PRO A 1 97 ? -3.475 -1.819 -11.827 1.00 97.31 97 PRO A N 1
ATOM 689 C CA . PRO A 1 97 ? -3.660 -3.263 -11.720 1.00 97.31 97 PRO A CA 1
ATOM 690 C C . PRO A 1 97 ? -2.452 -3.920 -11.031 1.00 97.31 97 PRO A C 1
ATOM 692 O O . PRO A 1 97 ? -1.327 -3.416 -11.106 1.00 97.31 97 PRO A O 1
ATOM 695 N N . ALA A 1 98 ? -2.679 -5.042 -10.348 1.00 97.50 98 ALA A N 1
ATOM 696 C CA . ALA A 1 98 ? -1.644 -5.722 -9.569 1.00 97.50 98 ALA A CA 1
ATOM 697 C C . ALA A 1 98 ? -0.559 -6.399 -10.432 1.00 97.50 98 ALA A C 1
ATOM 699 O O . ALA A 1 98 ? 0.524 -6.702 -9.933 1.00 97.50 98 ALA A O 1
ATOM 700 N N . ASP A 1 99 ? -0.803 -6.597 -11.727 1.00 98.06 99 ASP A N 1
ATOM 701 C CA . ASP A 1 99 ? 0.192 -7.084 -12.688 1.00 98.06 99 ASP A CA 1
ATOM 702 C C . ASP A 1 99 ? 1.223 -6.017 -13.113 1.00 98.06 99 ASP A C 1
ATOM 704 O O . ASP A 1 99 ? 2.230 -6.340 -13.750 1.00 98.06 99 ASP A O 1
ATOM 708 N N . GLN A 1 100 ? 1.036 -4.749 -12.725 1.00 98.38 100 GLN A N 1
ATOM 709 C CA . GLN A 1 100 ? 2.052 -3.718 -12.916 1.00 98.38 100 GLN A CA 1
ATOM 710 C C . GLN A 1 100 ? 3.245 -3.900 -11.976 1.00 98.38 100 GLN A C 1
ATOM 712 O O . GLN A 1 100 ? 3.147 -4.403 -10.856 1.00 98.38 100 GLN A O 1
ATOM 717 N N . ARG A 1 101 ? 4.401 -3.408 -12.434 1.00 98.50 101 ARG A N 1
ATOM 718 C CA . ARG A 1 101 ? 5.641 -3.384 -11.656 1.00 98.50 101 ARG A CA 1
ATOM 719 C C . ARG A 1 101 ? 5.482 -2.562 -10.377 1.00 98.50 101 ARG A C 1
ATOM 721 O O . ARG A 1 101 ? 5.153 -1.378 -10.449 1.00 98.50 101 ARG A O 1
ATOM 728 N N . ALA A 1 102 ? 5.806 -3.171 -9.240 1.00 98.25 102 ALA A N 1
ATOM 729 C CA . ALA A 1 102 ? 5.982 -2.483 -7.962 1.00 98.25 102 ALA A CA 1
ATOM 730 C C . ALA A 1 102 ? 7.428 -1.993 -7.791 1.00 98.25 102 ALA A C 1
ATOM 732 O O . ALA A 1 102 ? 7.661 -0.930 -7.209 1.00 98.25 102 ALA A O 1
ATOM 733 N N . SER A 1 103 ? 8.376 -2.751 -8.346 1.00 98.56 103 SER A N 1
ATOM 734 C CA . SER A 1 103 ? 9.809 -2.471 -8.344 1.00 98.56 103 SER A CA 1
ATOM 735 C C . SER A 1 103 ? 10.473 -2.890 -9.658 1.00 98.56 103 SER A C 1
ATOM 737 O O . SER A 1 103 ? 9.808 -3.305 -10.613 1.00 98.56 103 SER A O 1
ATOM 739 N N . VAL A 1 104 ? 11.800 -2.785 -9.702 1.00 97.88 104 VAL A N 1
ATOM 740 C CA . VAL A 1 104 ? 12.638 -3.291 -10.795 1.00 97.88 104 VAL A CA 1
ATOM 741 C C . VAL A 1 104 ? 12.503 -4.803 -10.991 1.00 97.88 104 VAL A C 1
ATOM 743 O O . VAL A 1 104 ? 12.558 -5.267 -12.130 1.00 97.88 104 VAL A O 1
ATOM 746 N N . SER A 1 105 ? 12.305 -5.577 -9.920 1.00 98.00 105 SER A N 1
ATOM 747 C CA . SER A 1 105 ? 12.301 -7.043 -9.988 1.00 98.00 105 SER A CA 1
ATOM 748 C C . SER A 1 105 ? 10.912 -7.666 -9.867 1.00 98.00 105 SER A C 1
ATOM 750 O O . SER A 1 105 ? 10.693 -8.729 -10.449 1.00 98.00 105 SER A O 1
ATOM 752 N N . THR A 1 106 ? 9.945 -6.997 -9.224 1.00 98.50 106 THR A N 1
ATOM 753 C CA . THR A 1 106 ? 8.647 -7.604 -8.884 1.00 98.50 106 THR A CA 1
ATOM 754 C C . THR A 1 106 ? 7.430 -6.768 -9.298 1.00 98.50 106 THR A C 1
ATOM 756 O O . THR A 1 106 ? 7.506 -5.552 -9.520 1.00 98.50 106 THR A O 1
ATOM 759 N N . ILE A 1 107 ? 6.291 -7.441 -9.447 1.00 98.69 107 ILE A N 1
ATOM 760 C CA . ILE A 1 107 ? 4.968 -6.839 -9.661 1.00 98.69 107 ILE A CA 1
ATOM 761 C C . ILE A 1 107 ? 4.228 -6.696 -8.328 1.00 98.69 107 ILE A C 1
ATOM 763 O O . ILE A 1 107 ? 4.606 -7.310 -7.332 1.00 98.69 107 ILE A O 1
ATOM 767 N N . PHE A 1 108 ? 3.171 -5.884 -8.286 1.00 98.50 108 PHE A N 1
ATOM 768 C CA . PHE A 1 108 ? 2.395 -5.699 -7.055 1.00 98.50 108 PHE A CA 1
ATOM 769 C C . PHE A 1 108 ? 1.733 -6.991 -6.567 1.00 98.50 108 PHE A C 1
ATOM 771 O O . PHE A 1 108 ? 1.695 -7.216 -5.361 1.00 98.50 108 PHE A O 1
ATOM 778 N N . ALA A 1 109 ? 1.250 -7.839 -7.478 1.00 98.38 109 ALA A N 1
ATOM 779 C CA . ALA A 1 109 ? 0.616 -9.113 -7.145 1.00 98.38 109 ALA A CA 1
ATOM 780 C C . ALA A 1 109 ? 1.543 -9.994 -6.298 1.00 98.38 109 ALA A C 1
ATOM 782 O O . ALA A 1 109 ? 1.166 -10.430 -5.212 1.00 98.38 109 ALA A O 1
ATOM 783 N N . ASP A 1 110 ? 2.787 -10.159 -6.749 1.00 98.44 110 ASP A N 1
ATOM 784 C CA . ASP A 1 110 ? 3.793 -10.961 -6.059 1.00 98.44 110 ASP A CA 1
ATOM 785 C C . ASP A 1 110 ? 4.275 -10.266 -4.781 1.00 98.44 110 ASP A C 1
ATOM 787 O O . ASP A 1 110 ? 4.305 -10.879 -3.715 1.00 98.44 110 ASP A O 1
ATOM 791 N N . ALA A 1 111 ? 4.594 -8.967 -4.857 1.00 98.00 111 ALA A N 1
ATOM 792 C CA . ALA A 1 111 ? 5.095 -8.201 -3.715 1.00 98.00 111 ALA A CA 1
ATOM 793 C C . ALA A 1 111 ? 4.113 -8.190 -2.539 1.00 98.00 111 ALA A C 1
ATOM 795 O O . ALA A 1 111 ? 4.527 -8.315 -1.392 1.00 98.00 111 ALA A O 1
ATOM 796 N N . MET A 1 112 ? 2.819 -8.044 -2.828 1.00 97.81 112 MET A N 1
ATOM 797 C CA . MET A 1 112 ? 1.760 -7.934 -1.825 1.00 97.81 112 MET A CA 1
ATOM 798 C C . MET A 1 112 ? 1.062 -9.270 -1.549 1.00 97.81 112 MET A C 1
ATOM 800 O O . MET A 1 112 ? 0.188 -9.319 -0.690 1.00 97.81 112 MET A O 1
ATOM 804 N N . THR A 1 113 ? 1.430 -10.350 -2.250 1.00 96.94 113 THR A N 1
ATOM 805 C CA . THR A 1 113 ? 0.749 -11.657 -2.172 1.00 96.94 113 THR A CA 1
ATOM 806 C C . THR A 1 113 ? -0.764 -11.529 -2.418 1.00 96.94 113 THR A C 1
ATOM 808 O O . THR A 1 113 ? -1.596 -12.057 -1.680 1.00 96.94 113 THR A O 1
ATOM 811 N N . VAL A 1 114 ? -1.137 -10.788 -3.463 1.00 95.62 114 VAL A N 1
ATOM 812 C CA . VAL A 1 114 ? -2.533 -10.576 -3.880 1.00 95.62 114 VAL A CA 1
ATOM 813 C C . VAL A 1 114 ? -2.768 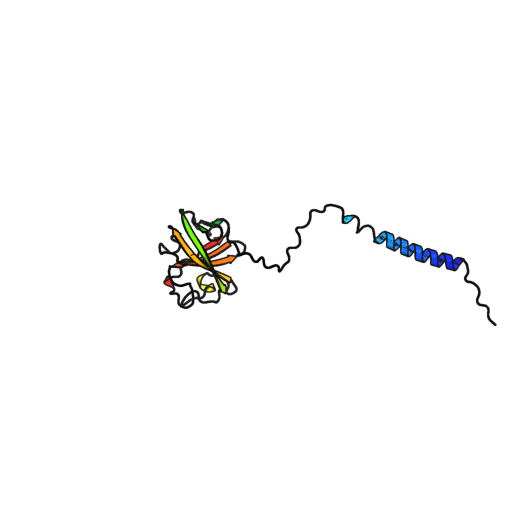-11.129 -5.288 1.00 95.62 114 VAL A C 1
ATOM 815 O O . VAL A 1 114 ? -1.822 -11.263 -6.063 1.00 95.62 114 VAL A O 1
ATOM 818 N N . PRO A 1 115 ? -4.018 -11.449 -5.670 1.00 96.12 115 PRO A N 1
ATOM 819 C CA . PRO A 1 115 ? -4.301 -11.923 -7.021 1.00 96.12 115 PRO A CA 1
ATOM 820 C C . PRO A 1 115 ? -3.928 -10.887 -8.094 1.00 96.12 115 PRO A C 1
ATOM 822 O O . PRO A 1 115 ? -4.133 -9.692 -7.902 1.00 96.12 115 PRO A O 1
ATOM 825 N N . THR A 1 116 ? -3.452 -11.340 -9.256 1.00 95.19 116 THR A N 1
ATOM 826 C CA . THR A 1 116 ? -3.044 -10.460 -10.380 1.00 95.19 116 THR A CA 1
ATOM 827 C C . THR A 1 116 ? -4.157 -9.546 -10.900 1.00 95.19 116 THR A C 1
ATOM 829 O O . THR A 1 116 ? -3.886 -8.442 -11.362 1.00 95.19 116 THR A O 1
ATOM 832 N N . GLN A 1 117 ? -5.415 -9.966 -10.768 1.00 92.38 117 GLN A N 1
ATOM 833 C CA . GLN A 1 117 ? -6.598 -9.181 -11.120 1.00 92.38 117 GLN A CA 1
ATOM 834 C C . GLN A 1 117 ? -6.981 -8.121 -10.074 1.00 92.38 117 GLN A C 1
ATOM 836 O O . GLN A 1 117 ? -7.962 -7.402 -10.269 1.00 92.38 117 GLN A O 1
ATOM 841 N N . ALA A 1 118 ? -6.280 -8.053 -8.939 1.00 94.88 118 ALA A N 1
ATOM 842 C CA . ALA A 1 118 ? -6.552 -7.053 -7.919 1.00 94.88 118 ALA A CA 1
ATOM 843 C C . ALA A 1 118 ? -6.217 -5.645 -8.430 1.00 94.88 118 ALA A C 1
ATOM 845 O O . ALA A 1 118 ? -5.315 -5.442 -9.245 1.00 94.88 118 ALA A O 1
ATOM 846 N N . GLN A 1 119 ? -6.944 -4.661 -7.910 1.00 96.56 119 GLN A N 1
ATOM 847 C CA . GLN A 1 119 ? -6.627 -3.254 -8.094 1.00 96.56 119 GLN A CA 1
ATOM 848 C C . GLN A 1 119 ? -5.860 -2.751 -6.870 1.00 96.56 119 GLN A C 1
ATOM 850 O O . GLN A 1 119 ? -6.239 -3.035 -5.733 1.00 96.56 119 GLN A O 1
ATOM 855 N N . ILE A 1 120 ? -4.791 -2.004 -7.118 1.00 97.50 120 ILE A N 1
ATOM 856 C CA . ILE A 1 120 ? -3.925 -1.409 -6.108 1.00 97.50 120 ILE A CA 1
ATOM 857 C C . ILE A 1 120 ? -4.133 0.102 -6.113 1.00 97.50 120 ILE A C 1
ATOM 859 O O . ILE A 1 120 ? -3.921 0.771 -7.129 1.00 97.50 120 ILE A O 1
ATOM 863 N N . GLU A 1 121 ? -4.514 0.654 -4.971 1.00 96.69 121 GLU A N 1
ATOM 864 C CA . GLU A 1 121 ? -4.529 2.089 -4.728 1.00 96.69 121 GLU A CA 1
ATOM 865 C C . GLU A 1 121 ? -3.158 2.542 -4.237 1.00 96.69 121 GLU A C 1
ATOM 867 O O . GLU A 1 121 ? -2.653 2.080 -3.215 1.00 96.69 121 GLU A O 1
ATOM 872 N N . ILE A 1 122 ? -2.550 3.466 -4.972 1.00 97.69 122 ILE A N 1
ATOM 873 C CA . ILE A 1 122 ? -1.319 4.131 -4.572 1.00 97.69 122 ILE A CA 1
ATOM 874 C C . ILE A 1 122 ? -1.694 5.467 -3.947 1.00 97.69 122 ILE A C 1
ATOM 876 O O . ILE A 1 122 ? -2.360 6.290 -4.582 1.00 97.69 122 ILE A O 1
ATOM 880 N N . ARG A 1 123 ? -1.219 5.699 -2.725 1.00 97.25 123 ARG A N 1
ATOM 881 C CA . ARG A 1 123 ? -1.407 6.945 -1.978 1.00 97.25 123 ARG A CA 1
ATOM 882 C C . ARG A 1 123 ? -0.062 7.563 -1.640 1.00 97.25 123 ARG A C 1
ATOM 884 O O . ARG A 1 123 ? 0.889 6.851 -1.305 1.00 97.25 123 ARG A O 1
ATOM 891 N N . ARG A 1 124 ? 0.021 8.888 -1.710 1.00 97.88 124 ARG A N 1
ATOM 892 C CA . ARG A 1 124 ? 1.193 9.648 -1.275 1.00 97.88 124 ARG A CA 1
ATOM 893 C C . ARG A 1 124 ? 1.077 9.939 0.209 1.00 97.88 124 ARG A C 1
ATOM 895 O O . ARG A 1 124 ? 0.052 10.449 0.644 1.00 97.88 124 ARG A O 1
ATOM 902 N N . VAL A 1 125 ? 2.132 9.681 0.967 1.00 97.56 125 VAL A N 1
ATOM 903 C CA . VAL A 1 125 ? 2.222 10.111 2.364 1.00 97.56 125 VAL A CA 1
ATOM 904 C C . VAL A 1 125 ? 2.586 11.592 2.403 1.00 97.56 125 VAL A C 1
ATOM 906 O O . VAL A 1 125 ? 3.567 12.014 1.786 1.00 97.56 125 VAL A O 1
ATOM 909 N N . THR A 1 126 ? 1.771 12.386 3.091 1.00 97.00 126 THR A N 1
ATOM 910 C CA . THR A 1 126 ? 1.937 13.842 3.222 1.00 97.00 126 THR A CA 1
ATOM 911 C C . THR A 1 126 ? 2.424 14.255 4.605 1.00 97.00 126 THR A C 1
ATOM 913 O O . THR A 1 126 ? 3.080 15.286 4.728 1.00 97.00 126 THR A O 1
ATOM 916 N N . ALA A 1 127 ? 2.165 13.438 5.626 1.00 95.56 127 ALA A N 1
ATOM 917 C CA . ALA A 1 127 ? 2.738 13.582 6.959 1.00 95.56 127 ALA A CA 1
ATOM 918 C C . ALA A 1 127 ? 2.889 12.204 7.613 1.00 95.56 127 ALA A C 1
ATOM 920 O O . ALA A 1 127 ? 2.053 11.328 7.401 1.00 95.56 127 ALA A O 1
ATOM 921 N N . GLU A 1 128 ? 3.932 12.023 8.415 1.00 94.44 128 GLU A N 1
ATOM 922 C CA . GLU A 1 128 ? 4.191 10.797 9.166 1.00 94.44 128 GLU A CA 1
ATOM 923 C C . GLU A 1 128 ? 4.854 11.142 10.499 1.00 94.44 128 GLU A C 1
ATOM 925 O O . GLU A 1 128 ? 5.793 11.937 10.541 1.00 94.44 128 GLU A O 1
ATOM 930 N N . GLU A 1 129 ? 4.392 10.504 11.569 1.00 93.69 129 GLU A N 1
ATOM 931 C CA . GLU A 1 129 ? 4.958 10.584 12.910 1.00 93.69 129 GLU A CA 1
ATOM 932 C C . GLU A 1 129 ? 5.028 9.168 13.499 1.00 93.69 129 GLU A C 1
ATOM 934 O O . GLU A 1 129 ? 4.010 8.503 13.663 1.00 93.69 129 GLU A O 1
ATOM 939 N N . ASP A 1 130 ? 6.234 8.677 13.794 1.00 87.38 130 ASP A N 1
ATOM 940 C CA . ASP A 1 130 ? 6.495 7.467 14.594 1.00 87.38 130 ASP A CA 1
ATOM 941 C C . ASP A 1 130 ? 5.753 6.164 14.208 1.00 87.38 130 ASP A C 1
ATOM 943 O O . ASP A 1 130 ? 5.597 5.260 15.033 1.00 87.38 130 ASP A O 1
ATOM 947 N N . THR A 1 131 ? 5.351 5.981 12.944 1.00 85.81 131 THR A N 1
ATOM 948 C CA . THR A 1 131 ? 4.629 4.757 12.532 1.00 85.81 131 THR A CA 1
ATOM 949 C C . THR A 1 131 ? 5.499 3.500 12.539 1.00 85.81 131 THR A C 1
ATOM 951 O O . THR A 1 131 ? 5.021 2.401 12.822 1.00 85.81 131 THR A O 1
ATOM 954 N N . ARG A 1 132 ? 6.791 3.654 12.216 1.00 88.12 132 ARG A N 1
ATOM 955 C CA . ARG A 1 132 ? 7.779 2.570 12.044 1.00 88.12 132 ARG A CA 1
ATOM 956 C C . ARG A 1 132 ? 7.383 1.491 11.024 1.00 88.12 132 ARG A C 1
ATOM 958 O O . ARG A 1 132 ? 7.985 0.417 11.026 1.00 88.12 132 ARG A O 1
ATOM 965 N N . LEU A 1 133 ? 6.460 1.785 10.106 1.00 91.25 133 LEU A N 1
ATOM 966 C CA . LEU A 1 133 ? 5.970 0.851 9.080 1.00 91.25 133 LEU A CA 1
ATOM 967 C C . LEU A 1 133 ? 7.069 0.341 8.125 1.00 91.25 133 LEU A C 1
ATOM 969 O O . LEU A 1 133 ? 6.950 -0.741 7.559 1.00 91.25 133 LEU A O 1
ATOM 973 N N . CYS A 1 134 ? 8.166 1.089 7.981 1.00 94.06 134 CYS A N 1
ATOM 974 C CA . CYS A 1 134 ? 9.331 0.726 7.170 1.00 94.06 134 CYS A CA 1
ATOM 975 C C . CYS A 1 134 ? 10.595 0.475 8.017 1.00 94.06 134 CYS A C 1
ATOM 977 O O . CYS A 1 134 ? 11.688 0.932 7.670 1.00 94.06 134 CYS A O 1
ATOM 979 N N . ALA A 1 135 ? 10.461 -0.229 9.148 1.00 89.31 135 ALA A N 1
ATOM 980 C CA . ALA A 1 135 ? 11.566 -0.505 10.079 1.00 89.31 135 ALA A CA 1
ATOM 981 C C . ALA A 1 135 ? 12.300 0.779 10.521 1.00 89.31 135 ALA A C 1
ATOM 983 O O . ALA A 1 135 ? 13.526 0.850 10.523 1.00 89.31 135 ALA A O 1
ATOM 984 N N . GLY A 1 136 ? 11.526 1.824 10.831 1.00 88.38 136 GLY A N 1
ATOM 985 C CA . GLY A 1 136 ? 12.035 3.136 11.248 1.00 88.38 136 GLY A CA 1
ATOM 986 C C . GLY A 1 136 ? 12.453 4.081 10.115 1.00 88.38 136 GLY A C 1
ATOM 987 O O . GLY A 1 136 ? 12.771 5.231 10.395 1.00 88.38 136 GLY A O 1
ATOM 988 N N . HIS A 1 137 ? 12.428 3.647 8.852 1.00 94.12 137 HIS A N 1
ATOM 989 C CA . HIS A 1 137 ? 12.631 4.557 7.722 1.00 94.12 137 HIS A CA 1
ATOM 990 C C . HIS A 1 137 ? 11.351 5.354 7.427 1.00 94.12 137 HIS A C 1
ATOM 992 O O . HIS A 1 137 ? 10.265 4.781 7.552 1.00 94.12 137 HIS A O 1
ATOM 998 N N . PRO A 1 138 ? 11.462 6.612 6.958 1.00 94.56 138 PRO A N 1
ATOM 999 C CA . PRO A 1 138 ? 10.308 7.393 6.527 1.00 94.56 138 PRO A CA 1
ATOM 1000 C C . PRO A 1 138 ? 9.557 6.732 5.368 1.00 94.56 138 PRO A C 1
ATOM 1002 O O . PRO A 1 138 ? 10.158 6.306 4.369 1.00 94.56 138 PRO A O 1
ATOM 1005 N N . VAL A 1 139 ? 8.237 6.693 5.478 1.00 97.31 139 VAL A N 1
ATOM 1006 C CA . VAL A 1 139 ? 7.300 6.199 4.471 1.00 97.31 139 VAL A CA 1
ATOM 1007 C C . VAL A 1 139 ? 6.921 7.352 3.542 1.00 97.31 139 VAL A C 1
ATOM 1009 O O . VAL A 1 139 ? 6.496 8.417 3.977 1.00 97.31 139 VAL A O 1
ATOM 1012 N N . GLY A 1 140 ? 7.063 7.151 2.232 1.00 97.62 140 GLY A N 1
ATOM 1013 C CA . GLY A 1 140 ? 6.637 8.136 1.228 1.00 97.62 140 GLY A CA 1
ATOM 1014 C C . GLY A 1 140 ? 5.341 7.772 0.522 1.00 97.62 140 GLY A C 1
ATOM 1015 O O . GLY A 1 140 ? 4.652 8.652 0.005 1.00 97.62 140 GLY A O 1
ATOM 1016 N N . TRP A 1 141 ? 5.024 6.479 0.469 1.00 98.44 141 TRP A N 1
ATOM 1017 C CA . TRP A 1 141 ? 3.888 5.963 -0.282 1.00 98.44 141 TRP A CA 1
ATOM 1018 C C . TRP A 1 141 ? 3.269 4.762 0.416 1.00 98.44 141 TRP A C 1
ATOM 1020 O O . TRP A 1 141 ? 3.955 4.000 1.098 1.00 98.44 141 TRP A O 1
ATOM 1030 N N . LEU A 1 142 ? 1.977 4.576 0.181 1.00 98.00 142 LEU A N 1
ATOM 1031 C CA . LEU A 1 142 ? 1.246 3.369 0.535 1.00 98.00 142 LEU A CA 1
ATOM 1032 C C . LEU A 1 142 ? 0.704 2.741 -0.746 1.00 98.00 142 LEU A C 1
ATOM 1034 O O . LEU A 1 142 ? 0.136 3.445 -1.582 1.00 98.00 142 LEU A O 1
ATOM 1038 N N . ALA A 1 143 ? 0.874 1.431 -0.889 1.00 98.19 143 ALA A N 1
ATOM 1039 C CA . ALA A 1 143 ? 0.134 0.623 -1.847 1.00 98.19 143 ALA A CA 1
ATOM 1040 C C . ALA A 1 143 ? -0.909 -0.199 -1.084 1.00 98.19 143 ALA A C 1
ATOM 1042 O O . ALA A 1 143 ? -0.560 -0.905 -0.136 1.00 98.19 143 ALA A O 1
ATOM 1043 N N . LEU A 1 144 ? -2.177 -0.081 -1.470 1.00 97.19 144 LEU A N 1
ATOM 1044 C CA . LEU A 1 144 ? -3.313 -0.694 -0.787 1.00 97.19 144 LEU A CA 1
ATOM 1045 C C . LEU A 1 144 ? -4.088 -1.591 -1.752 1.00 97.19 144 LEU A C 1
ATOM 1047 O O . LEU A 1 144 ? -4.492 -1.144 -2.821 1.00 97.19 144 LEU A O 1
ATOM 1051 N N . ALA A 1 145 ? -4.343 -2.833 -1.358 1.00 96.31 145 ALA A N 1
ATOM 1052 C CA . ALA A 1 145 ? -5.263 -3.732 -2.045 1.00 96.31 145 ALA A CA 1
ATOM 1053 C C . ALA A 1 145 ? -6.482 -3.970 -1.146 1.00 96.31 145 ALA A C 1
ATOM 1055 O O . ALA A 1 145 ? -6.398 -4.699 -0.156 1.00 96.31 145 ALA A O 1
ATOM 1056 N N . VAL A 1 146 ? -7.606 -3.325 -1.461 1.00 91.56 146 VAL A N 1
ATOM 1057 C CA . VAL A 1 146 ? -8.824 -3.371 -0.635 1.00 91.56 146 VAL A CA 1
ATOM 1058 C C . VAL A 1 146 ? -9.630 -4.640 -0.919 1.00 91.56 146 VAL A C 1
ATOM 1060 O O . VAL A 1 146 ? -9.854 -5.003 -2.074 1.00 91.56 146 VAL A O 1
ATOM 1063 N N . ARG A 1 147 ? -10.104 -5.304 0.139 1.00 88.06 147 ARG A N 1
ATOM 1064 C CA . ARG A 1 147 ? -11.005 -6.465 0.082 1.00 88.06 147 ARG A CA 1
ATOM 1065 C C . ARG A 1 147 ? -12.226 -6.248 0.984 1.00 88.06 147 ARG A C 1
ATOM 1067 O O . ARG A 1 147 ? -12.335 -5.248 1.686 1.00 88.06 147 ARG A O 1
ATOM 1074 N N . ARG A 1 148 ? -13.203 -7.160 0.936 1.00 83.31 148 ARG A N 1
ATOM 1075 C CA . ARG A 1 148 ? -14.493 -6.984 1.640 1.00 83.31 148 ARG A CA 1
ATOM 1076 C C . ARG A 1 148 ? -14.361 -6.922 3.165 1.00 83.31 148 ARG A C 1
ATOM 1078 O O . ARG A 1 148 ? -15.151 -6.251 3.817 1.00 83.31 148 ARG A O 1
ATOM 1085 N N . ASP A 1 149 ? -13.395 -7.639 3.715 1.00 84.88 149 ASP A N 1
ATOM 1086 C CA . ASP A 1 149 ? -13.172 -7.859 5.145 1.00 84.88 149 ASP A CA 1
ATOM 1087 C C . ASP A 1 149 ? -11.910 -7.156 5.671 1.00 84.88 149 ASP A C 1
ATOM 1089 O O . ASP A 1 149 ? -11.533 -7.333 6.829 1.00 84.88 149 ASP A O 1
ATOM 1093 N N . GLY A 1 150 ? -11.243 -6.352 4.840 1.00 92.19 150 GLY A N 1
ATOM 1094 C CA . GLY A 1 150 ? -9.926 -5.829 5.165 1.00 92.19 150 GLY A CA 1
ATOM 1095 C C . GLY A 1 150 ? -9.188 -5.241 3.972 1.00 92.19 150 GLY A C 1
ATOM 1096 O O . GLY A 1 150 ? -9.786 -4.875 2.961 1.00 92.19 150 GLY A O 1
ATOM 1097 N N . PHE A 1 151 ? -7.871 -5.164 4.077 1.00 94.00 151 PHE A N 1
ATOM 1098 C CA . PHE A 1 151 ? -6.995 -4.753 2.988 1.00 94.00 151 PHE A CA 1
ATOM 1099 C C . PHE A 1 151 ? -5.573 -5.250 3.238 1.00 94.00 151 PHE A C 1
ATOM 1101 O O . PHE A 1 151 ? -5.173 -5.506 4.371 1.00 94.00 151 PHE A O 1
ATOM 1108 N N . VAL A 1 152 ? -4.801 -5.354 2.164 1.00 96.50 152 VAL A N 1
ATOM 1109 C CA . VAL A 1 152 ? -3.358 -5.572 2.238 1.00 96.50 152 VAL A CA 1
ATOM 1110 C C . VAL A 1 152 ? -2.666 -4.237 2.007 1.00 96.50 152 VAL A C 1
ATOM 1112 O O . VAL A 1 152 ? -2.983 -3.532 1.048 1.00 96.50 152 VAL A O 1
ATOM 1115 N N . MET A 1 153 ? -1.729 -3.880 2.877 1.00 96.75 153 MET A N 1
ATOM 1116 C CA . MET A 1 153 ? -0.958 -2.646 2.794 1.00 96.75 153 MET A CA 1
ATOM 1117 C C . MET A 1 153 ? 0.522 -2.949 2.642 1.00 96.75 153 MET A C 1
ATOM 1119 O O . MET A 1 153 ? 1.105 -3.675 3.441 1.00 96.75 153 MET A O 1
ATOM 1123 N N . MET A 1 154 ? 1.146 -2.326 1.652 1.00 98.25 154 MET A N 1
ATOM 1124 C CA . MET A 1 154 ? 2.592 -2.318 1.486 1.00 98.25 154 MET A CA 1
ATOM 1125 C C . MET A 1 154 ? 3.091 -0.873 1.586 1.00 98.25 154 MET A C 1
ATOM 1127 O O . MET A 1 154 ? 2.901 -0.084 0.653 1.00 98.25 154 MET A O 1
ATOM 1131 N N . PRO A 1 155 ? 3.712 -0.497 2.716 1.00 97.81 155 PRO A N 1
ATOM 1132 C CA . PRO A 1 155 ? 4.423 0.764 2.836 1.00 97.81 155 PRO A CA 1
ATOM 1133 C C . PRO A 1 155 ? 5.636 0.778 1.902 1.00 97.81 155 PRO A C 1
ATOM 1135 O O . PRO A 1 155 ? 6.290 -0.244 1.682 1.00 97.81 155 PRO A O 1
ATOM 1138 N N . VAL A 1 156 ? 5.958 1.949 1.362 1.00 98.38 156 VAL A N 1
ATOM 1139 C CA . VAL A 1 156 ? 7.145 2.153 0.529 1.00 98.38 156 VAL A CA 1
ATOM 1140 C C . VAL A 1 156 ? 7.899 3.362 1.060 1.00 98.38 156 VAL A C 1
ATOM 1142 O O . VAL A 1 156 ? 7.312 4.426 1.297 1.00 98.38 156 VAL A O 1
ATOM 1145 N N . ARG A 1 157 ? 9.215 3.211 1.234 1.00 98.00 157 ARG A N 1
ATOM 1146 C CA . ARG A 1 157 ? 10.097 4.274 1.741 1.00 98.00 157 ARG A CA 1
ATOM 1147 C C . ARG A 1 157 ? 9.994 5.550 0.904 1.00 98.00 157 ARG A C 1
ATOM 1149 O O . ARG A 1 157 ? 9.592 5.509 -0.262 1.00 98.00 157 ARG A O 1
ATOM 1156 N N . GLN A 1 158 ? 10.397 6.685 1.467 1.00 95.88 158 GLN A N 1
ATOM 1157 C CA . GLN A 1 158 ? 10.414 7.981 0.777 1.00 95.88 158 GLN A CA 1
ATOM 1158 C C . GLN A 1 158 ? 11.148 7.946 -0.584 1.00 95.88 158 GLN A C 1
ATOM 1160 O O . GLN A 1 158 ? 12.069 7.155 -0.790 1.00 95.88 158 GLN A O 1
ATOM 1165 N N . GLY A 1 159 ? 10.704 8.775 -1.538 1.00 95.94 159 GLY A N 1
ATOM 1166 C CA . GLY A 1 159 ? 11.242 8.858 -2.906 1.00 95.94 159 GLY A CA 1
ATOM 1167 C C . GLY A 1 159 ? 10.144 8.991 -3.974 1.00 95.94 159 GLY A C 1
ATOM 1168 O O . GLY A 1 159 ? 9.014 9.350 -3.633 1.00 95.94 159 GLY A O 1
ATOM 1169 N N . PRO A 1 160 ? 10.432 8.691 -5.258 1.00 97.31 160 PRO A N 1
ATOM 1170 C CA . PRO A 1 160 ? 9.423 8.647 -6.323 1.00 97.31 160 PRO A CA 1
ATOM 1171 C C . PRO A 1 160 ? 8.318 7.605 -6.058 1.00 97.31 160 PRO A C 1
ATOM 1173 O O . PRO A 1 160 ? 8.562 6.667 -5.286 1.00 97.31 160 PRO A O 1
ATOM 1176 N N . PRO A 1 161 ? 7.139 7.719 -6.704 1.00 97.69 161 PRO A N 1
ATOM 1177 C CA . PRO A 1 161 ? 6.076 6.720 -6.589 1.00 97.69 161 PRO A CA 1
ATOM 1178 C C . PRO A 1 161 ? 6.576 5.306 -6.924 1.00 97.69 161 PRO A C 1
ATOM 1180 O O . PRO A 1 161 ? 7.400 5.175 -7.836 1.00 97.69 161 PRO A O 1
ATOM 1183 N N . PRO A 1 162 ? 6.068 4.253 -6.251 1.00 98.06 162 PRO A N 1
ATOM 1184 C CA . PRO A 1 162 ? 6.420 2.873 -6.574 1.00 98.06 162 PRO A CA 1
ATOM 1185 C C . PRO A 1 162 ? 6.096 2.550 -8.039 1.00 98.06 162 PRO A C 1
ATOM 1187 O O . PRO A 1 162 ? 5.167 3.121 -8.625 1.00 98.06 162 PRO A O 1
ATOM 1190 N N . GLY A 1 163 ? 6.881 1.669 -8.654 1.00 97.62 163 GLY A N 1
ATOM 1191 C CA . GLY A 1 163 ? 6.833 1.423 -10.095 1.00 97.62 163 GLY A CA 1
ATOM 1192 C C . GLY A 1 163 ? 8.072 0.702 -10.621 1.00 97.62 163 GLY A C 1
ATOM 1193 O O . GLY A 1 163 ? 8.989 0.400 -9.865 1.00 97.62 163 GLY A O 1
ATOM 1194 N N . ALA A 1 164 ? 8.146 0.519 -11.942 1.00 97.38 164 ALA A N 1
ATOM 1195 C CA . ALA A 1 164 ? 9.206 -0.231 -12.636 1.00 97.38 164 ALA A CA 1
ATOM 1196 C C . ALA A 1 164 ? 10.653 0.226 -12.374 1.00 97.38 164 ALA A C 1
ATOM 1198 O O . ALA A 1 164 ? 11.584 -0.517 -12.656 1.00 97.38 164 ALA A O 1
ATOM 1199 N N . LEU A 1 165 ? 10.850 1.442 -11.859 1.00 96.75 165 LEU A N 1
ATOM 1200 C CA . LEU A 1 165 ? 12.168 1.997 -11.533 1.00 96.75 165 LEU A CA 1
ATOM 1201 C C . LEU A 1 165 ? 12.462 1.997 -10.027 1.00 96.75 165 LEU A C 1
ATOM 1203 O O . LEU A 1 165 ? 13.472 2.547 -9.599 1.00 96.75 165 LEU A O 1
ATOM 1207 N N . THR A 1 166 ? 11.564 1.450 -9.209 1.00 98.25 166 THR A N 1
ATOM 1208 C CA . THR A 1 166 ? 11.728 1.438 -7.754 1.00 98.25 166 THR A CA 1
ATOM 1209 C C . THR A 1 166 ? 12.696 0.327 -7.361 1.00 98.25 166 THR A C 1
ATOM 1211 O O . THR A 1 166 ? 12.456 -0.817 -7.738 1.00 98.25 166 THR A O 1
ATOM 1214 N N . PRO A 1 167 ? 13.774 0.622 -6.618 1.00 97.62 167 PRO A N 1
ATOM 1215 C CA . PRO A 1 167 ? 14.618 -0.405 -6.017 1.00 97.62 167 PRO A CA 1
ATOM 1216 C C . PRO A 1 167 ? 13.834 -1.274 -5.028 1.00 97.62 167 PRO A C 1
ATOM 1218 O O . PRO A 1 167 ? 12.966 -0.770 -4.313 1.00 97.62 167 PRO A O 1
ATOM 1221 N N . ASP A 1 168 ? 14.152 -2.565 -4.966 1.00 97.06 168 ASP A N 1
ATOM 1222 C CA . ASP A 1 168 ? 13.416 -3.530 -4.135 1.00 97.06 168 ASP A CA 1
ATOM 1223 C C . ASP A 1 168 ? 13.484 -3.203 -2.639 1.00 97.0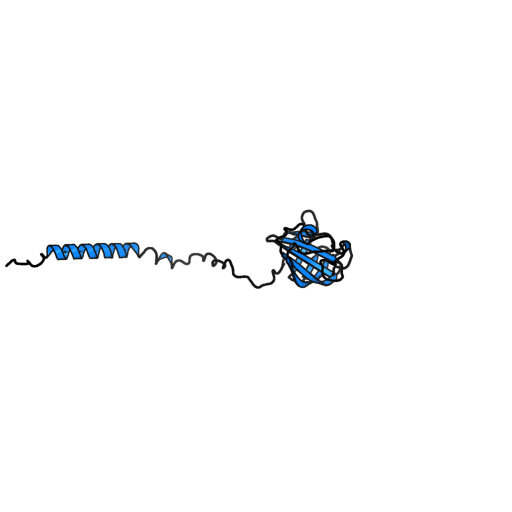6 168 ASP A C 1
ATOM 1225 O O . ASP A 1 168 ? 12.511 -3.389 -1.915 1.00 97.06 168 ASP A O 1
ATOM 1229 N N . ASP A 1 169 ? 14.601 -2.641 -2.179 1.00 95.88 169 ASP A N 1
ATOM 1230 C CA . ASP A 1 169 ? 14.830 -2.271 -0.780 1.00 95.88 169 ASP A CA 1
ATOM 1231 C C . ASP A 1 169 ? 13.971 -1.086 -0.298 1.00 95.88 169 ASP A C 1
ATOM 1233 O O . ASP A 1 169 ? 13.925 -0.799 0.904 1.00 95.88 169 ASP A O 1
ATOM 1237 N N . ARG A 1 170 ? 13.267 -0.398 -1.209 1.00 97.62 170 ARG A N 1
ATOM 1238 C CA . ARG A 1 170 ? 12.247 0.598 -0.851 1.00 97.62 170 ARG A CA 1
ATOM 1239 C C . ARG A 1 170 ? 10.907 -0.028 -0.490 1.00 97.62 170 ARG A C 1
ATOM 1241 O O . ARG A 1 170 ? 10.126 0.653 0.178 1.00 97.62 170 ARG A O 1
ATOM 1248 N N . LEU A 1 171 ? 10.624 -1.254 -0.926 1.00 98.19 171 LEU A N 1
ATOM 1249 C CA . LEU A 1 171 ? 9.401 -1.963 -0.559 1.00 98.19 171 LEU A CA 1
ATOM 1250 C C . LEU A 1 171 ? 9.541 -2.484 0.876 1.00 98.19 171 LEU A C 1
ATOM 1252 O O . LEU A 1 171 ? 10.527 -3.135 1.219 1.00 98.19 171 LEU A O 1
ATOM 1256 N N . CYS A 1 172 ? 8.580 -2.158 1.735 1.00 97.56 172 CYS A N 1
ATOM 1257 C CA . CYS A 1 172 ? 8.608 -2.549 3.142 1.00 97.56 172 CYS A CA 1
ATOM 1258 C C . CYS A 1 172 ? 7.752 -3.791 3.393 1.00 97.56 172 CYS A C 1
ATOM 1260 O O . CYS A 1 172 ? 7.069 -4.291 2.499 1.00 97.56 172 CYS A O 1
ATOM 1262 N N . ALA A 1 173 ? 7.799 -4.294 4.629 1.00 95.19 173 ALA A N 1
ATOM 1263 C CA . ALA A 1 173 ? 7.016 -5.453 5.028 1.00 95.19 173 ALA A CA 1
ATOM 1264 C C . ALA A 1 173 ? 5.519 -5.221 4.779 1.00 95.19 173 ALA A C 1
ATOM 1266 O O . ALA A 1 173 ? 4.963 -4.181 5.137 1.00 95.19 173 ALA A O 1
ATOM 1267 N N . VAL A 1 174 ? 4.885 -6.215 4.166 1.00 96.25 174 VAL A N 1
ATOM 1268 C CA . VAL A 1 174 ? 3.457 -6.204 3.863 1.00 96.25 174 VAL A CA 1
ATOM 1269 C C . VAL A 1 174 ? 2.657 -6.468 5.133 1.00 96.25 174 VAL A C 1
ATOM 1271 O O . VAL A 1 174 ? 3.015 -7.317 5.949 1.00 96.25 174 VAL A O 1
ATOM 1274 N N . LEU A 1 175 ? 1.554 -5.744 5.276 1.00 94.75 175 LEU A N 1
ATOM 1275 C CA . LEU A 1 175 ? 0.600 -5.881 6.361 1.00 94.75 175 LEU A CA 1
ATOM 1276 C C . LEU A 1 175 ? -0.724 -6.369 5.792 1.00 94.75 175 LEU A C 1
ATOM 1278 O O . LEU A 1 175 ? -1.387 -5.652 5.044 1.00 94.75 175 LEU A O 1
ATOM 1282 N N . ASP A 1 176 ? -1.106 -7.586 6.162 1.00 95.12 176 ASP A N 1
ATOM 1283 C CA . ASP A 1 176 ? -2.445 -8.100 5.912 1.00 95.12 176 ASP A CA 1
ATOM 1284 C C . ASP A 1 176 ? -3.348 -7.708 7.092 1.00 95.12 176 ASP A C 1
ATOM 1286 O O . ASP A 1 176 ? -3.068 -8.063 8.243 1.00 95.12 176 ASP A O 1
ATOM 1290 N N . LEU A 1 177 ? -4.370 -6.896 6.822 1.00 94.19 177 LEU A N 1
ATOM 1291 C CA . LEU A 1 177 ? -5.214 -6.250 7.820 1.00 94.19 177 LEU A CA 1
ATOM 1292 C C . LEU A 1 177 ? -6.669 -6.677 7.612 1.00 94.19 177 LEU A C 1
ATOM 1294 O O . LEU A 1 177 ? -7.232 -6.511 6.530 1.00 94.19 177 LEU A O 1
ATOM 1298 N N . SER A 1 178 ? -7.297 -7.205 8.657 1.00 92.25 178 SER A N 1
ATOM 1299 C CA . SER A 1 178 ? -8.720 -7.566 8.692 1.00 92.25 178 SER A CA 1
ATOM 1300 C C . SER A 1 178 ? -9.444 -6.782 9.783 1.00 92.25 178 SER A C 1
ATOM 1302 O O . SER A 1 178 ? -8.810 -6.330 10.737 1.00 92.25 178 SER A O 1
ATOM 1304 N N . ARG A 1 179 ? -10.756 -6.589 9.636 1.00 86.25 179 ARG A N 1
ATOM 1305 C CA . ARG A 1 179 ? -11.582 -5.969 10.687 1.00 86.25 179 ARG A CA 1
ATOM 1306 C C . ARG A 1 179 ? -11.656 -6.812 11.957 1.00 86.25 179 ARG A C 1
ATOM 1308 O O . ARG A 1 179 ? -11.568 -8.054 11.843 1.00 86.25 179 ARG A O 1
#

Foldseek 3Di:
DDDDDDDDPVVVVVVVVVVVVVVVVVVVVPPPPPVVVPDPDPPPPPPDPPPPPPPDDPQDAAKWDFPPDPWIWGGGRQWIATPVGKIWGKDWDDKDFQQFAQEQVDGNCVLQ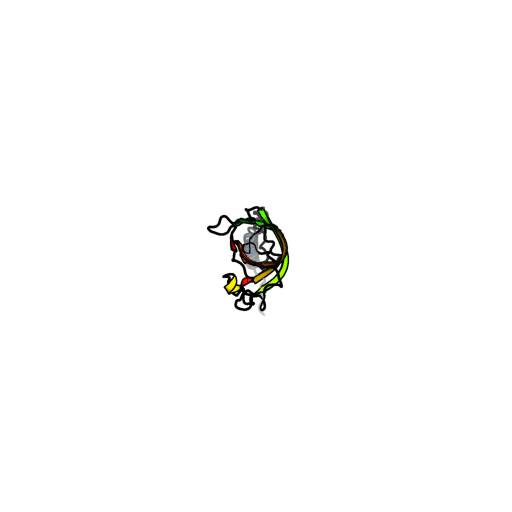VHDRRFIKTKIAIPDIDPPCQAVPAAFGIWIWGDDPFFIKIWTFHDDDTGGNHHHPSRTGDIGTIGD

pLDDT: mean 79.94, std 20.77, range [35.81, 98.69]

Radius of gyration: 34.2 Å; chains: 1; bounding box: 103×35×71 Å

Sequence (179 aa):
MSATAPPSLKWIVAVGLGAFALFMLGALVVEPVVHRLIEPADDPAPPRPSGRVEVGDAVLAGRYATAGSTLVVQIEGGALSIGNGGTLKSEPHRLVPADQRASVSTIFADAMTVPTQAQIEIRRVTAEEDTRLCAGHPVGWLALAVRRDGFVMMPVRQGPPPGALTPDDRLCAVLDLSR